Protein AF-A0A7R9MUH5-F1 (afdb_monomer)

InterPro domains:
  IPR005485 Large ribosomal subunit protein uL18, eukaryota/archaea [PR00058] (3-22)
  IPR005485 Large ribosomal subunit protein uL18, eukaryota/archaea [PR00058] (45-65)
  IPR005485 Large ribosomal subunit protein uL18, eukaryota/archaea [PTHR23410] (1-98)

Secondary structure (DSSP, 8-state):
-HHHHTTT------GGGSTTB-TTT--B-HHHHHHHHTTHHHHHHHHHHHHH-HHHHHHHSHHHHHHT--SGGGTS---SS--HHHHHHHHHHHHHH-

Structure (mmCIF, N/CA/C/O backbone):
data_AF-A0A7R9MUH5-F1
#
_entry.id   AF-A0A7R9MUH5-F1
#
loop_
_atom_site.group_PDB
_atom_site.id
_atom_site.type_symbol
_atom_site.label_atom_id
_atom_site.label_alt_id
_atom_site.label_comp_id
_atom_site.label_asym_id
_atom_site.label_entity_id
_atom_site.label_seq_id
_atom_site.pdbx_PDB_ins_code
_atom_site.Cartn_x
_atom_site.Cartn_y
_atom_site.Cartn_z
_atom_site.occupancy
_atom_site.B_iso_or_equiv
_atom_site.auth_seq_id
_atom_site.auth_comp_id
_atom_site.auth_asym_id
_atom_site.auth_atom_id
_atom_site.pdbx_PDB_model_num
ATOM 1 N N . MET A 1 1 ? 0.626 0.735 -12.211 1.00 82.31 1 MET A N 1
ATOM 2 C CA . MET A 1 1 ? 1.896 0.473 -12.930 1.00 82.31 1 MET A CA 1
ATOM 3 C C . MET A 1 1 ? 2.758 -0.561 -12.228 1.00 82.31 1 MET A C 1
ATOM 5 O O . MET A 1 1 ? 2.948 -1.611 -12.817 1.00 82.31 1 MET A O 1
ATOM 9 N N . LYS A 1 2 ? 3.232 -0.323 -10.994 1.00 83.50 2 LYS A N 1
ATOM 10 C CA . LYS A 1 2 ? 4.165 -1.246 -10.322 1.00 83.50 2 LYS A CA 1
ATOM 11 C C . L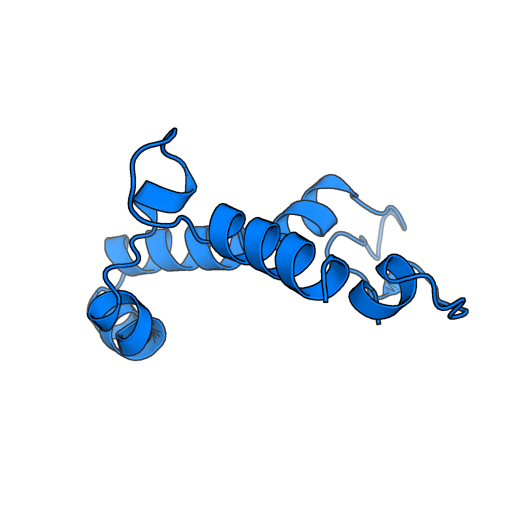YS A 1 2 ? 3.687 -2.707 -10.284 1.00 83.50 2 LYS A C 1
ATOM 13 O O . LYS A 1 2 ? 4.410 -3.573 -10.746 1.00 83.50 2 LYS A O 1
ATOM 18 N N . GLY A 1 3 ? 2.436 -2.953 -9.885 1.00 82.62 3 GLY A N 1
ATOM 19 C CA . GLY A 1 3 ? 1.878 -4.313 -9.851 1.00 82.62 3 GLY A CA 1
ATOM 20 C C . GLY A 1 3 ? 1.804 -5.032 -11.208 1.00 82.62 3 GLY A C 1
ATOM 21 O O . GLY A 1 3 ? 1.892 -6.249 -11.239 1.00 82.62 3 GLY A O 1
ATOM 22 N N . ALA A 1 4 ? 1.693 -4.305 -12.326 1.00 83.38 4 ALA A N 1
ATOM 23 C CA . ALA A 1 4 ? 1.710 -4.905 -13.664 1.00 83.38 4 ALA A CA 1
ATOM 24 C C . ALA A 1 4 ? 3.141 -5.246 -14.114 1.00 83.38 4 ALA A C 1
ATOM 26 O O . ALA A 1 4 ? 3.367 -6.310 -14.683 1.00 83.38 4 ALA A O 1
ATOM 27 N N . ALA A 1 5 ? 4.110 -4.385 -13.780 1.00 83.62 5 ALA A N 1
ATOM 28 C CA . ALA A 1 5 ? 5.528 -4.675 -13.979 1.00 83.62 5 ALA A CA 1
ATOM 29 C C . ALA A 1 5 ? 5.984 -5.883 -13.137 1.00 83.62 5 ALA A C 1
ATOM 31 O O . ALA A 1 5 ? 6.627 -6.791 -13.652 1.00 83.62 5 ALA A O 1
ATOM 32 N N . ASP A 1 6 ? 5.564 -5.957 -11.869 1.00 83.88 6 ASP A N 1
ATOM 33 C CA . ASP A 1 6 ? 5.842 -7.099 -10.979 1.00 83.88 6 ASP A CA 1
ATOM 34 C C . ASP A 1 6 ? 5.053 -8.372 -11.350 1.00 83.88 6 ASP A C 1
ATOM 36 O O . ASP A 1 6 ? 5.316 -9.451 -10.813 1.00 83.88 6 ASP A O 1
ATOM 40 N N . GLY A 1 7 ? 4.076 -8.243 -12.253 1.00 83.50 7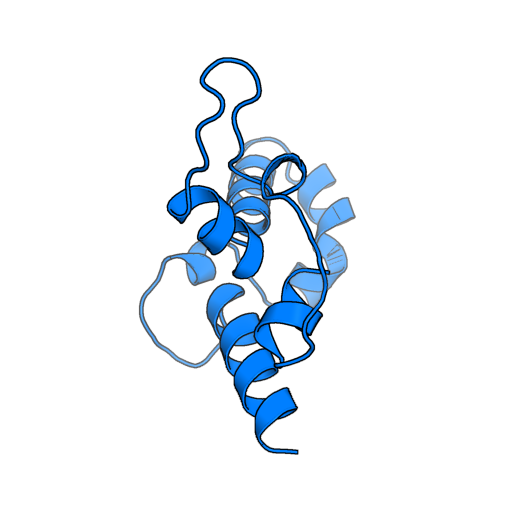 GLY A N 1
ATOM 41 C CA . GLY A 1 7 ? 3.332 -9.338 -12.872 1.00 83.50 7 GLY A CA 1
ATOM 42 C C . GLY A 1 7 ? 3.982 -9.890 -14.145 1.00 83.50 7 GLY A C 1
ATOM 43 O O . GLY A 1 7 ? 3.439 -10.818 -14.732 1.00 83.50 7 GLY A O 1
ATOM 44 N N . GLY A 1 8 ? 5.128 -9.343 -14.573 1.00 84.38 8 GLY A N 1
ATOM 45 C CA . GLY A 1 8 ? 5.893 -9.830 -15.727 1.00 84.38 8 GLY A CA 1
ATOM 46 C C . GLY A 1 8 ? 5.666 -9.070 -17.038 1.00 84.38 8 GLY A C 1
ATOM 47 O O . GLY A 1 8 ? 6.225 -9.461 -18.059 1.00 84.38 8 GLY A O 1
ATOM 48 N N . ILE A 1 9 ? 4.882 -7.985 -17.034 1.00 88.88 9 ILE A N 1
ATOM 49 C CA . ILE A 1 9 ? 4.724 -7.119 -18.211 1.00 88.88 9 ILE A CA 1
ATOM 50 C C . ILE A 1 9 ? 5.868 -6.105 -18.236 1.00 88.88 9 ILE A C 1
ATOM 52 O O . ILE A 1 9 ? 6.019 -5.317 -17.300 1.00 88.88 9 ILE A O 1
ATOM 56 N N . ASP A 1 10 ? 6.643 -6.077 -19.320 1.00 86.62 10 ASP A N 1
ATOM 57 C CA . ASP A 1 10 ? 7.672 -5.054 -19.498 1.00 86.62 10 ASP A CA 1
ATOM 58 C C . ASP A 1 10 ? 7.019 -3.693 -19.781 1.00 86.62 10 ASP A C 1
ATOM 60 O O . ASP A 1 10 ? 6.386 -3.474 -20.814 1.00 86.62 10 ASP A O 1
ATOM 64 N N . ILE A 1 11 ? 7.116 -2.787 -18.808 1.00 83.81 11 ILE A N 1
ATOM 65 C CA . ILE A 1 11 ? 6.573 -1.431 -18.890 1.00 83.81 11 ILE A CA 1
ATOM 66 C C . ILE A 1 11 ? 7.747 -0.470 -18.718 1.00 83.81 11 ILE A C 1
ATOM 68 O O . ILE A 1 11 ? 8.311 -0.421 -17.620 1.00 83.81 11 ILE A O 1
ATOM 72 N N . PRO A 1 12 ? 8.102 0.341 -19.727 1.00 86.06 12 PRO A N 1
ATOM 73 C CA . PRO A 1 12 ? 9.156 1.332 -19.574 1.00 86.06 12 PRO A CA 1
ATOM 74 C C . PRO A 1 12 ? 8.709 2.406 -18.574 1.00 86.06 12 PRO A C 1
ATOM 76 O O . PRO A 1 12 ? 7.757 3.150 -18.815 1.00 86.06 12 PRO A O 1
ATOM 79 N N . HIS A 1 13 ? 9.381 2.483 -17.424 1.00 81.94 13 HIS A N 1
ATOM 80 C CA . HIS A 1 13 ? 9.051 3.429 -16.358 1.00 81.94 13 HIS A CA 1
ATOM 81 C C . HIS A 1 13 ? 10.299 3.940 -15.626 1.00 81.94 13 HIS A C 1
ATOM 83 O O . HIS A 1 13 ? 11.350 3.308 -15.626 1.00 81.94 13 HIS A O 1
ATOM 89 N N . SER A 1 14 ? 10.168 5.100 -14.974 1.00 82.75 14 SER A N 1
ATOM 90 C CA . SER A 1 14 ? 11.182 5.660 -14.070 1.00 82.75 14 SER A C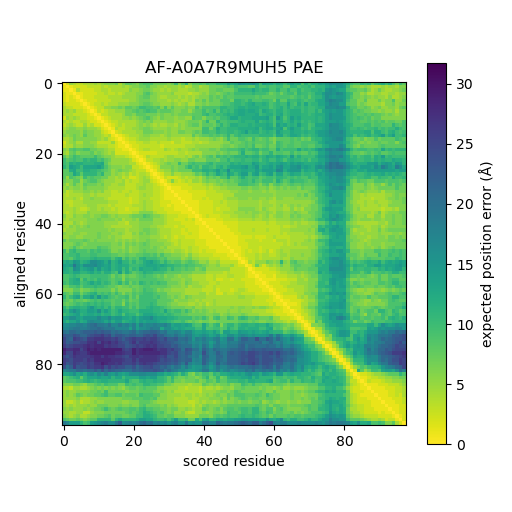A 1
ATOM 91 C C . SER A 1 14 ? 10.730 5.539 -12.613 1.00 82.75 14 SER A C 1
ATOM 93 O O . SER A 1 14 ? 9.541 5.643 -12.311 1.00 82.75 14 SER A O 1
ATOM 95 N N . THR A 1 15 ? 11.685 5.390 -11.694 1.00 77.88 15 THR A N 1
ATOM 96 C CA . THR A 1 15 ? 11.453 5.319 -10.241 1.00 77.88 15 THR A CA 1
ATOM 97 C C . THR A 1 15 ? 10.987 6.636 -9.614 1.00 77.88 15 THR A C 1
ATOM 99 O O . THR A 1 15 ? 10.507 6.630 -8.486 1.00 77.88 15 THR A O 1
ATOM 102 N N . LYS A 1 16 ? 11.024 7.752 -10.357 1.00 83.69 16 LYS A N 1
ATOM 103 C CA . LYS A 1 16 ? 10.672 9.104 -9.873 1.00 83.69 16 LYS A CA 1
ATOM 104 C C . LYS A 1 16 ? 9.242 9.262 -9.355 1.00 83.69 16 LYS A C 1
ATOM 106 O O . LYS A 1 16 ? 8.934 10.230 -8.671 1.00 83.69 16 LYS A O 1
ATOM 111 N N . ARG A 1 17 ? 8.333 8.377 -9.766 1.00 81.75 17 ARG A N 1
ATOM 112 C CA . ARG A 1 17 ? 6.903 8.428 -9.413 1.00 81.75 17 ARG A CA 1
ATOM 113 C C . ARG A 1 17 ? 6.515 7.366 -8.391 1.00 81.75 17 ARG A C 1
ATOM 115 O O . ARG A 1 17 ? 5.328 7.220 -8.106 1.00 81.75 17 ARG A O 1
ATOM 122 N N . PHE A 1 18 ? 7.481 6.608 -7.874 1.00 83.19 18 PHE A N 1
ATOM 123 C CA . PHE A 1 18 ? 7.216 5.626 -6.838 1.00 83.19 18 PHE A CA 1
ATOM 124 C C . PHE A 1 18 ? 7.277 6.250 -5.444 1.00 83.19 18 PHE A C 1
ATOM 126 O O . PHE A 1 18 ? 8.111 7.121 -5.197 1.00 83.19 18 PHE A O 1
ATOM 133 N N . PRO A 1 19 ? 6.415 5.790 -4.519 1.00 82.38 19 PRO A N 1
ATOM 134 C CA . PRO A 1 19 ? 6.526 6.177 -3.121 1.00 82.38 19 PRO A CA 1
ATOM 135 C C . PRO A 1 19 ? 7.886 5.730 -2.577 1.00 82.38 19 PRO A C 1
ATOM 137 O O . PRO A 1 19 ? 8.308 4.601 -2.841 1.00 82.38 19 PRO A O 1
ATOM 140 N N . GLY A 1 20 ? 8.563 6.630 -1.861 1.00 80.31 20 GLY A N 1
ATOM 141 C CA . GLY A 1 20 ? 9.945 6.459 -1.407 1.00 80.31 20 GLY A CA 1
ATOM 142 C C . GLY A 1 20 ? 11.007 7.100 -2.307 1.00 80.31 20 GLY A C 1
ATOM 143 O O . GLY A 1 20 ? 12.185 6.988 -1.987 1.00 80.31 20 GLY A O 1
ATOM 144 N N . TYR A 1 21 ? 10.629 7.747 -3.416 1.00 86.00 21 TYR A N 1
ATOM 145 C CA . TYR A 1 21 ? 11.553 8.5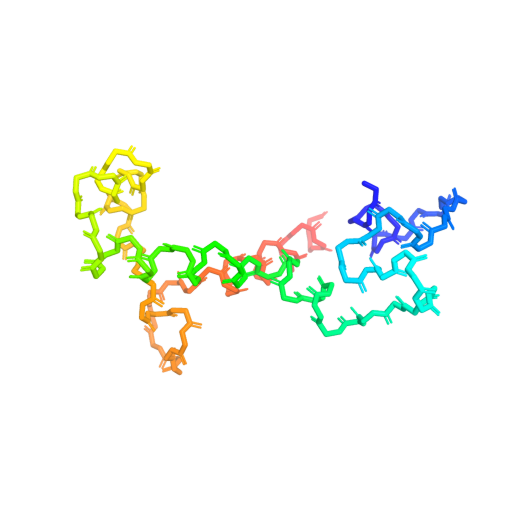63 -4.208 1.00 86.00 21 TYR A CA 1
ATOM 146 C C . TYR A 1 21 ? 11.681 9.969 -3.620 1.00 86.00 21 TYR A C 1
ATOM 148 O O . TYR A 1 21 ? 10.682 10.680 -3.499 1.00 86.00 21 TYR A O 1
ATOM 156 N N . ASP A 1 22 ? 12.908 10.370 -3.314 1.00 83.75 22 ASP A N 1
ATOM 157 C CA . ASP A 1 22 ? 13.233 11.712 -2.857 1.00 83.75 22 ASP A CA 1
ATOM 158 C C . ASP A 1 22 ? 13.639 12.594 -4.048 1.00 83.75 22 ASP A C 1
ATOM 160 O O . ASP A 1 22 ? 14.521 12.251 -4.842 1.00 83.75 22 ASP A O 1
ATOM 164 N N . SER A 1 23 ? 12.959 13.728 -4.231 1.00 79.38 23 SER A N 1
ATOM 165 C CA . SER A 1 23 ? 13.224 14.623 -5.364 1.00 79.38 23 SER A CA 1
ATOM 166 C C . SER A 1 23 ? 14.509 15.434 -5.220 1.00 79.38 23 SER A C 1
ATOM 168 O O . SER A 1 23 ? 15.040 15.882 -6.241 1.00 79.38 23 SER A O 1
ATOM 170 N N . GLU A 1 24 ? 14.993 15.620 -3.993 1.00 81.31 24 GLU A N 1
ATOM 171 C CA . GLU A 1 24 ? 16.159 16.438 -3.671 1.00 81.31 24 GLU A CA 1
ATOM 172 C C . GLU A 1 24 ? 17.445 15.611 -3.760 1.00 81.31 24 GLU A C 1
ATOM 174 O O . GLU A 1 24 ? 18.356 15.975 -4.505 1.00 81.31 24 GLU A O 1
ATOM 179 N N . SER A 1 25 ? 17.494 14.450 -3.103 1.00 81.12 25 SER A N 1
ATOM 180 C CA . SER A 1 25 ? 18.624 13.518 -3.172 1.00 81.12 25 SER A CA 1
ATOM 181 C C . SER A 1 25 ? 18.609 12.646 -4.429 1.00 81.12 25 SER A C 1
ATOM 183 O O . SER A 1 25 ? 19.630 12.063 -4.792 1.00 81.12 25 SER A O 1
ATOM 185 N N . ARG A 1 26 ? 17.474 12.589 -5.147 1.00 80.56 26 ARG A N 1
ATOM 186 C CA . ARG A 1 26 ? 17.242 11.698 -6.304 1.00 80.56 26 ARG A CA 1
ATOM 187 C C . ARG A 1 26 ? 17.413 10.217 -5.960 1.00 80.56 26 ARG A C 1
ATOM 189 O O . ARG A 1 26 ? 17.618 9.395 -6.857 1.00 80.56 26 ARG A O 1
ATOM 196 N N . GLU A 1 27 ? 17.316 9.877 -4.681 1.00 82.44 27 GLU A N 1
ATOM 197 C CA . GLU A 1 27 ? 17.428 8.511 -4.198 1.00 82.44 27 GLU A CA 1
ATOM 198 C C . GLU A 1 27 ? 16.054 7.868 -4.055 1.00 82.44 27 GLU A C 1
ATOM 200 O O . GLU A 1 27 ? 15.035 8.516 -3.821 1.00 82.44 27 GLU A O 1
ATOM 205 N N . PHE A 1 28 ? 16.031 6.551 -4.215 1.00 81.31 28 PHE A N 1
ATOM 206 C CA . PHE A 1 28 ? 14.825 5.755 -4.082 1.00 81.31 28 PHE A CA 1
ATOM 207 C C . PHE A 1 28 ? 14.970 4.784 -2.916 1.00 81.31 28 PHE A C 1
ATOM 209 O O . PHE A 1 28 ? 15.799 3.873 -2.946 1.00 81.31 28 PHE A O 1
ATOM 216 N N . SER A 1 29 ? 14.117 4.943 -1.909 1.00 86.69 29 SER A N 1
ATOM 217 C CA . SER A 1 29 ? 14.028 4.030 -0.778 1.00 86.69 29 SER A CA 1
ATOM 218 C C . SER A 1 29 ? 13.109 2.853 -1.099 1.00 86.69 29 SER A C 1
ATOM 220 O O . SER A 1 29 ? 11.878 2.947 -1.057 1.00 86.69 29 SER A O 1
ATOM 222 N N . ALA A 1 30 ? 13.720 1.697 -1.366 1.00 84.88 30 ALA A N 1
ATOM 223 C CA . ALA A 1 30 ? 12.997 0.443 -1.575 1.00 84.88 30 ALA A CA 1
ATOM 224 C C . ALA A 1 30 ? 12.199 0.004 -0.333 1.00 84.88 30 ALA A C 1
ATOM 226 O O . ALA A 1 30 ? 11.172 -0.662 -0.468 1.00 84.88 30 ALA A O 1
ATOM 227 N N . ALA A 1 31 ? 12.645 0.393 0.867 1.00 81.94 31 ALA A N 1
ATOM 228 C CA . ALA A 1 31 ? 11.947 0.096 2.112 1.00 81.94 31 ALA A CA 1
ATOM 229 C C . ALA A 1 31 ? 10.577 0.785 2.143 1.00 81.94 31 ALA A C 1
ATOM 231 O O . ALA A 1 31 ? 9.563 0.099 2.227 1.00 81.94 31 ALA A O 1
ATOM 232 N N . VAL A 1 32 ? 10.535 2.108 1.959 1.00 82.75 32 VAL A N 1
ATOM 233 C CA . VAL A 1 32 ? 9.281 2.885 1.923 1.00 82.75 32 VAL A CA 1
ATOM 234 C C . VAL A 1 32 ? 8.367 2.387 0.806 1.00 82.75 32 VAL A C 1
ATOM 236 O O . VAL A 1 32 ? 7.163 2.211 0.997 1.00 82.75 32 VAL A O 1
ATOM 239 N N . HIS A 1 33 ? 8.942 2.062 -0.352 1.00 83.25 33 HIS A N 1
ATOM 240 C CA . HIS A 1 33 ? 8.175 1.496 -1.451 1.00 83.25 33 HIS A CA 1
ATOM 241 C C . HIS A 1 33 ? 7.488 0.177 -1.073 1.00 83.25 33 HIS A C 1
ATOM 243 O O . HIS A 1 33 ? 6.293 0.005 -1.316 1.00 83.25 33 HIS A O 1
ATOM 249 N N . ARG A 1 34 ? 8.220 -0.738 -0.424 1.00 83.25 34 ARG A N 1
ATOM 250 C CA . ARG A 1 34 ? 7.688 -2.013 0.072 1.00 83.25 34 ARG A CA 1
ATOM 251 C C . ARG A 1 34 ? 6.587 -1.801 1.113 1.00 83.25 34 ARG A C 1
ATOM 253 O O . ARG A 1 34 ? 5.555 -2.462 1.043 1.00 83.25 34 ARG A O 1
ATOM 260 N N . GLN A 1 35 ? 6.773 -0.865 2.038 1.00 84.94 35 GLN A N 1
ATOM 261 C CA . GLN A 1 35 ? 5.777 -0.528 3.062 1.00 84.94 35 GLN A CA 1
ATOM 262 C C . GLN A 1 35 ? 4.462 -0.037 2.445 1.00 84.94 35 GLN A C 1
ATOM 264 O O . GLN A 1 35 ? 3.377 -0.390 2.911 1.00 84.94 35 GLN A O 1
ATOM 269 N N . HIS A 1 36 ? 4.539 0.731 1.357 1.00 83.50 36 HIS A N 1
ATOM 270 C CA . HIS A 1 36 ? 3.354 1.149 0.615 1.00 83.50 36 HIS A CA 1
ATOM 271 C C . HIS A 1 36 ? 2.652 -0.007 -0.101 1.00 83.50 36 HIS A C 1
ATOM 273 O O . HIS A 1 36 ? 1.423 -0.024 -0.118 1.00 83.50 36 HIS A O 1
ATOM 279 N N . ILE A 1 37 ? 3.395 -0.983 -0.639 1.00 84.12 37 ILE A N 1
ATOM 280 C CA . ILE A 1 37 ? 2.815 -2.181 -1.275 1.00 84.12 37 ILE A CA 1
ATOM 281 C C . ILE A 1 37 ? 1.996 -2.990 -0.263 1.00 84.12 37 ILE A C 1
ATOM 283 O O . ILE A 1 37 ? 0.888 -3.417 -0.571 1.00 84.12 37 ILE A O 1
ATOM 287 N N . PHE A 1 38 ? 2.513 -3.153 0.954 1.00 79.50 38 PHE A N 1
ATOM 288 C CA . PHE A 1 38 ? 1.843 -3.916 2.011 1.00 79.50 38 PHE A CA 1
ATOM 289 C C . PHE A 1 38 ? 0.861 -3.097 2.858 1.00 79.50 38 PHE A C 1
ATOM 291 O O . PHE A 1 38 ? 0.309 -3.606 3.831 1.00 79.50 38 PHE A O 1
ATOM 298 N N . GLY A 1 39 ? 0.617 -1.835 2.494 1.00 79.31 39 GLY A N 1
ATOM 299 C CA . GLY A 1 39 ? -0.364 -0.994 3.175 1.00 79.31 39 GLY A CA 1
ATOM 300 C C . GLY A 1 39 ? 0.030 -0.575 4.595 1.00 79.31 39 GLY A C 1
ATOM 301 O O . GLY A 1 39 ? -0.841 -0.160 5.353 1.00 79.31 39 GLY A O 1
ATOM 302 N N . GLN A 1 40 ? 1.316 -0.624 4.968 1.00 81.00 40 GLN A N 1
ATOM 303 C CA . GLN A 1 40 ? 1.758 -0.234 6.317 1.00 81.00 40 GLN A CA 1
ATOM 304 C C . GLN A 1 40 ? 1.416 1.226 6.647 1.00 81.00 40 GLN A C 1
ATOM 306 O O . GLN A 1 40 ? 0.975 1.507 7.751 1.00 81.00 40 GLN A O 1
ATOM 311 N N . HIS A 1 41 ? 1.500 2.136 5.673 1.00 82.19 41 HIS A N 1
ATOM 312 C CA . HIS A 1 41 ? 1.054 3.528 5.830 1.00 82.19 41 HIS A CA 1
ATOM 313 C C . HIS A 1 41 ? -0.431 3.661 6.219 1.00 82.19 41 HIS A C 1
ATOM 315 O O . HIS A 1 41 ? -0.795 4.570 6.958 1.00 82.19 41 HIS A O 1
ATOM 321 N N . VAL A 1 42 ? -1.294 2.752 5.746 1.00 82.50 42 VAL A N 1
ATOM 322 C CA . VAL A 1 42 ? -2.718 2.732 6.116 1.00 82.50 42 VAL A CA 1
ATOM 323 C C . VAL A 1 42 ? -2.869 2.287 7.563 1.00 82.50 42 VAL A C 1
ATOM 325 O O . VAL A 1 42 ? -3.647 2.874 8.303 1.00 82.50 42 VAL A O 1
ATOM 328 N N . ALA A 1 43 ? -2.100 1.283 7.978 1.00 79.00 43 ALA A N 1
ATOM 329 C CA . ALA A 1 43 ? -2.110 0.804 9.351 1.00 79.00 43 ALA A CA 1
ATOM 330 C C . ALA A 1 43 ? -1.594 1.850 10.342 1.00 79.00 43 ALA A C 1
ATOM 332 O O . ALA A 1 43 ? -2.192 2.033 11.396 1.00 79.00 43 ALA A O 1
ATOM 333 N N . ASP A 1 44 ? -0.526 2.559 9.984 1.00 82.38 44 ASP A N 1
ATOM 334 C CA . ASP A 1 44 ? 0.024 3.647 10.790 1.00 82.38 44 ASP A CA 1
ATOM 335 C C . ASP A 1 44 ? -0.997 4.784 10.936 1.00 82.38 44 ASP A C 1
ATOM 337 O O . ASP A 1 44 ? -1.283 5.252 12.035 1.00 82.38 44 ASP A O 1
ATOM 341 N N . TYR A 1 45 ? -1.664 5.152 9.838 1.00 83.88 45 TYR A N 1
ATOM 342 C CA . TYR A 1 45 ? -2.728 6.153 9.867 1.00 83.88 45 TYR A CA 1
ATOM 343 C C . TYR A 1 45 ? -3.947 5.707 10.692 1.00 83.88 45 TYR A C 1
ATOM 345 O O . TYR A 1 45 ? -4.529 6.510 11.417 1.00 83.88 45 TYR A O 1
ATOM 353 N N . MET A 1 46 ? -4.303 4.420 10.644 1.00 79.56 46 MET A N 1
ATOM 354 C CA . MET A 1 46 ? -5.341 3.844 11.503 1.00 79.56 46 MET A CA 1
ATOM 355 C C . MET A 1 46 ? -4.974 3.926 12.989 1.00 79.56 46 MET A C 1
ATOM 357 O O . MET A 1 46 ? -5.857 4.231 13.785 1.00 79.56 46 MET A O 1
ATOM 361 N N . LYS A 1 47 ? -3.708 3.681 13.366 1.00 81.25 47 LYS A N 1
ATOM 362 C CA . LYS A 1 47 ? -3.241 3.825 14.759 1.00 81.25 47 LYS A CA 1
ATOM 363 C C . LYS A 1 47 ? -3.350 5.267 15.232 1.00 81.25 47 LYS A C 1
ATOM 365 O O . LYS A 1 47 ? -4.021 5.515 16.226 1.00 81.25 47 LYS A O 1
ATOM 370 N N . ASN A 1 48 ? -2.788 6.198 14.459 1.00 85.00 48 ASN A N 1
ATOM 371 C CA . ASN A 1 48 ? -2.827 7.622 14.791 1.00 85.00 48 ASN A CA 1
ATOM 372 C C . ASN A 1 48 ? -4.273 8.113 14.972 1.00 85.00 48 ASN A C 1
ATOM 374 O O . ASN A 1 48 ? -4.594 8.733 15.976 1.00 85.00 48 ASN A O 1
ATOM 378 N N . LEU A 1 49 ? -5.189 7.751 14.067 1.00 84.44 49 LEU A N 1
ATOM 379 C CA . LEU A 1 49 ? -6.599 8.130 14.197 1.00 84.44 49 LEU A CA 1
ATOM 380 C C . LEU A 1 49 ? -7.315 7.463 15.376 1.00 84.44 49 LEU A C 1
ATOM 382 O O . LEU A 1 49 ? -8.212 8.069 15.945 1.00 84.44 49 LEU A O 1
ATOM 386 N N . MET A 1 50 ? -6.959 6.233 15.752 1.00 78.50 50 MET A N 1
ATOM 387 C CA . MET A 1 50 ? -7.537 5.609 16.948 1.00 78.50 50 MET A CA 1
ATOM 388 C C . MET A 1 50 ? -7.122 6.323 18.239 1.00 78.50 50 MET A C 1
ATOM 390 O O . MET A 1 50 ? -7.906 6.335 19.185 1.00 78.50 50 MET A O 1
ATOM 394 N N . GLU A 1 51 ? -5.917 6.895 18.281 1.00 81.88 51 GLU A N 1
ATOM 395 C CA . GLU A 1 51 ? -5.401 7.627 19.442 1.00 81.88 51 GLU A CA 1
ATOM 396 C C . GLU A 1 51 ? -5.847 9.096 19.461 1.00 81.88 51 GLU A C 1
ATOM 398 O O . GLU A 1 51 ? -6.179 9.618 20.524 1.00 81.88 51 GLU A O 1
ATOM 403 N N . GLU A 1 52 ? -5.882 9.760 18.302 1.00 86.75 52 GLU A N 1
ATOM 404 C CA . GLU A 1 52 ? -6.173 11.194 18.202 1.00 86.75 52 GLU A CA 1
ATOM 405 C C . GLU A 1 52 ? -7.661 11.510 17.985 1.00 86.75 52 GLU A C 1
ATOM 407 O O . GLU A 1 52 ? -8.176 12.446 18.595 1.00 86.75 52 GLU A O 1
ATOM 412 N N . ASP A 1 53 ? -8.363 10.766 17.119 1.00 84.38 53 ASP A N 1
ATOM 413 C CA . ASP A 1 53 ? -9.727 11.108 16.694 1.00 84.38 53 ASP A CA 1
ATOM 414 C C . ASP A 1 53 ? -10.555 9.868 16.294 1.00 84.38 53 ASP A C 1
ATOM 416 O O . ASP A 1 53 ? -10.640 9.443 15.132 1.00 84.38 53 ASP A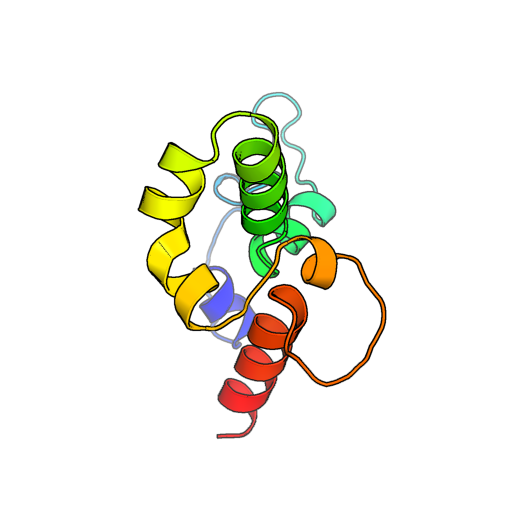 O 1
ATOM 420 N N . GLU A 1 54 ? -11.214 9.276 17.294 1.00 78.94 54 GLU A N 1
ATOM 421 C CA . GLU A 1 54 ? -12.001 8.052 17.125 1.00 78.94 54 GLU A CA 1
ATOM 422 C C . GLU A 1 54 ? -13.222 8.247 16.195 1.00 78.94 54 GLU A C 1
ATOM 424 O O . GLU A 1 54 ? -13.696 7.295 15.562 1.00 78.94 54 GLU A O 1
ATOM 429 N N . GLU A 1 55 ? -13.743 9.472 16.069 1.00 84.50 55 GLU A N 1
ATOM 430 C CA . GLU A 1 55 ? -14.855 9.786 15.163 1.00 84.50 55 GLU A CA 1
ATOM 431 C C . GLU A 1 55 ? -14.410 9.743 13.697 1.00 84.50 55 GLU A C 1
ATOM 433 O O . GLU A 1 55 ? -15.075 9.123 12.854 1.00 84.50 55 GLU A O 1
ATOM 438 N N . ALA A 1 56 ? -13.257 10.336 13.387 1.00 83.94 56 ALA A N 1
ATOM 439 C CA . ALA A 1 56 ? -12.631 10.239 12.079 1.00 83.94 56 ALA A CA 1
ATOM 440 C C . ALA A 1 56 ? -12.247 8.789 11.756 1.00 83.94 56 ALA A C 1
ATOM 442 O O . ALA A 1 56 ? -12.504 8.338 10.633 1.00 83.94 56 ALA A O 1
ATOM 443 N N . TYR A 1 57 ? -11.747 8.023 12.735 1.00 81.62 57 TYR A N 1
ATOM 444 C CA . TYR A 1 57 ? -11.504 6.588 12.573 1.00 81.62 57 TYR A CA 1
ATOM 445 C C . TYR A 1 57 ? -12.786 5.836 12.192 1.00 81.62 57 TYR A C 1
ATOM 447 O O . TYR A 1 57 ? -12.828 5.147 11.169 1.00 81.62 57 TYR A O 1
ATOM 455 N N . LYS A 1 58 ? -13.879 6.015 12.945 1.00 81.44 58 LYS A N 1
ATOM 456 C CA . LYS A 1 58 ? -15.174 5.375 12.649 1.00 81.44 58 LYS A CA 1
ATOM 457 C C . LYS A 1 58 ? -15.715 5.779 11.282 1.00 81.44 58 LYS A C 1
ATOM 459 O O . LYS A 1 58 ? -16.272 4.935 10.581 1.00 81.44 58 LYS A O 1
ATOM 464 N N . ARG A 1 59 ? -15.534 7.033 10.861 1.00 87.06 59 ARG A N 1
ATOM 465 C CA . ARG A 1 59 ? -15.985 7.519 9.549 1.00 87.06 59 ARG A CA 1
ATOM 466 C C . ARG A 1 59 ? -15.181 6.912 8.399 1.00 87.06 59 ARG A C 1
ATOM 468 O O . ARG A 1 59 ? -15.774 6.388 7.455 1.00 87.06 59 ARG A O 1
ATOM 475 N N . GLN A 1 60 ? -13.854 6.978 8.472 1.00 82.94 60 GLN A N 1
ATOM 476 C CA . GLN A 1 60 ? -12.958 6.560 7.390 1.00 82.94 60 GLN A CA 1
ATOM 477 C C . GLN A 1 60 ? -12.784 5.034 7.331 1.00 82.94 60 GLN A C 1
ATOM 479 O O . GLN A 1 60 ? -12.788 4.448 6.249 1.00 82.94 60 GLN A O 1
ATOM 484 N N . PHE A 1 61 ? -12.735 4.371 8.489 1.00 80.50 61 PHE A N 1
ATOM 485 C CA . PHE A 1 61 ? -12.468 2.937 8.640 1.00 80.50 61 PHE A CA 1
ATOM 486 C C . PHE A 1 61 ? -13.698 2.125 9.076 1.00 80.50 61 PHE A C 1
ATOM 488 O O . PHE A 1 61 ? -13.575 0.984 9.522 1.00 80.50 61 PHE A O 1
ATOM 495 N N . SER A 1 62 ? -14.912 2.648 8.868 1.00 79.69 62 SER A N 1
ATOM 496 C CA . SER A 1 62 ? -16.179 1.950 9.169 1.00 79.69 62 SER A CA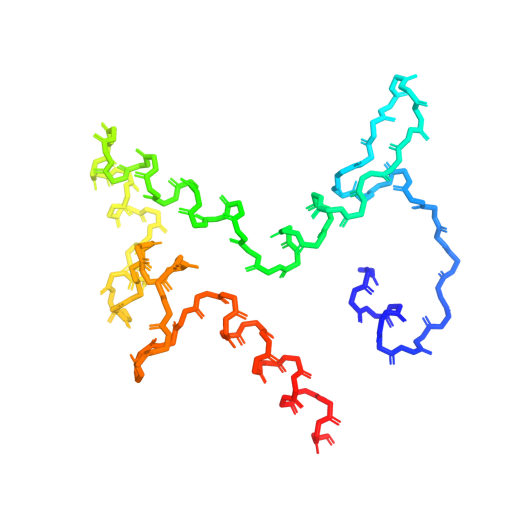 1
ATOM 497 C C . SER A 1 62 ? -16.251 0.523 8.607 1.00 79.69 62 SER A C 1
ATOM 499 O O . SER A 1 62 ? -16.768 -0.384 9.259 1.00 79.69 62 SER A O 1
ATOM 501 N N . ARG A 1 63 ? -15.727 0.297 7.394 1.00 77.62 63 ARG A N 1
ATOM 502 C CA . ARG A 1 63 ? -15.666 -1.036 6.769 1.00 77.62 63 ARG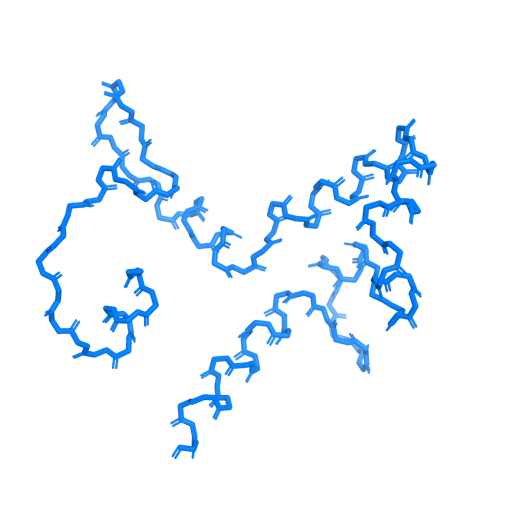 A CA 1
ATOM 503 C C . ARG A 1 63 ? -14.675 -1.967 7.464 1.00 77.62 63 ARG A C 1
ATOM 505 O O . ARG A 1 63 ? -14.984 -3.142 7.613 1.00 77.62 63 ARG A O 1
ATOM 512 N N . PHE A 1 64 ? -13.537 -1.445 7.914 1.00 72.94 64 PHE A N 1
ATOM 513 C CA . PHE A 1 64 ? -12.542 -2.216 8.660 1.00 72.94 64 PHE A CA 1
ATOM 514 C C . PHE A 1 64 ? -13.089 -2.639 10.024 1.00 72.94 64 PHE A C 1
ATOM 516 O O . PHE A 1 64 ? -13.001 -3.814 10.360 1.00 72.94 64 PHE A O 1
ATOM 523 N N . SER A 1 65 ? -13.789 -1.741 10.730 1.00 70.44 65 SER A N 1
ATOM 524 C CA . SER A 1 65 ? -14.519 -2.092 11.960 1.00 70.44 65 SER A CA 1
ATOM 525 C C . SER A 1 65 ? -15.570 -3.185 11.733 1.00 70.44 65 SER A C 1
ATOM 527 O O . SER A 1 65 ? -15.671 -4.111 12.529 1.00 70.44 65 SER A O 1
ATOM 529 N N . LYS A 1 66 ? -16.329 -3.130 10.629 1.00 75.06 66 LYS A N 1
ATOM 530 C CA . LYS A 1 66 ? -17.326 -4.169 10.294 1.00 75.06 66 LYS A CA 1
ATOM 531 C C . LYS A 1 66 ? -16.709 -5.527 9.963 1.00 75.06 66 LYS A C 1
ATOM 533 O O . LYS A 1 66 ? -17.357 -6.547 10.162 1.00 75.06 66 LYS A O 1
ATOM 538 N N . LEU A 1 67 ? -15.493 -5.530 9.426 1.00 71.56 67 LEU A N 1
ATOM 539 C CA . LEU A 1 67 ? -14.748 -6.736 9.064 1.00 71.56 67 LEU A CA 1
ATOM 540 C C . LEU A 1 67 ? -13.834 -7.229 10.200 1.00 71.56 67 LEU A C 1
ATOM 542 O O . LEU A 1 67 ? -13.186 -8.257 10.036 1.00 71.56 67 LEU A O 1
ATOM 546 N N . GLY A 1 68 ? -13.784 -6.518 11.333 1.00 66.75 68 GLY A N 1
ATOM 547 C CA . GLY A 1 68 ? -12.940 -6.862 12.480 1.00 66.75 68 GLY A CA 1
ATOM 548 C C . GLY A 1 68 ? -11.441 -6.663 12.244 1.00 66.75 68 GLY A C 1
ATOM 549 O O . GLY A 1 68 ? -10.641 -7.288 12.924 1.00 66.75 68 GLY A O 1
ATOM 550 N N . ILE A 1 69 ? -11.046 -5.823 11.284 1.00 65.69 69 ILE A N 1
ATOM 551 C CA . ILE A 1 69 ? -9.635 -5.598 10.945 1.00 65.69 69 ILE A CA 1
ATOM 552 C C . ILE A 1 69 ? -9.101 -4.457 11.817 1.00 65.69 69 ILE A C 1
ATOM 554 O O . ILE A 1 69 ? -9.532 -3.310 11.665 1.00 65.69 69 ILE A O 1
ATOM 558 N N . THR A 1 70 ? -8.169 -4.765 12.720 1.00 61.38 70 THR A N 1
ATOM 559 C CA . THR A 1 70 ? -7.566 -3.792 13.648 1.00 61.38 70 THR A CA 1
ATOM 560 C C . THR A 1 70 ? -6.128 -3.428 13.254 1.00 61.38 70 THR A C 1
ATOM 562 O O . THR A 1 70 ? -5.444 -4.218 12.599 1.00 61.38 70 THR A O 1
ATOM 565 N N . PRO A 1 71 ? -5.637 -2.233 13.631 1.00 56.66 71 PRO A N 1
ATOM 566 C CA . PRO A 1 71 ? -4.278 -1.814 13.297 1.00 56.66 71 PRO A CA 1
ATOM 567 C C . PRO A 1 71 ? -3.182 -2.480 14.146 1.00 56.66 71 PRO A C 1
ATOM 569 O O . PRO A 1 71 ? -2.038 -2.565 13.701 1.00 56.66 71 PRO A O 1
ATOM 572 N N . ASP A 1 72 ? -3.498 -2.974 15.345 1.00 49.66 72 ASP A N 1
ATOM 573 C CA . ASP A 1 72 ? -2.539 -3.701 16.194 1.00 49.66 72 ASP A CA 1
ATOM 574 C C . ASP A 1 72 ? -2.218 -5.099 15.630 1.00 49.66 72 ASP A C 1
ATOM 576 O O . ASP A 1 72 ? -1.065 -5.538 15.612 1.00 49.66 72 ASP A O 1
ATOM 580 N N . GLU A 1 73 ? -3.200 -5.724 14.973 1.00 50.09 73 GLU A N 1
ATOM 581 C CA . GLU A 1 73 ? -2.997 -6.926 14.160 1.00 50.09 73 GLU A CA 1
ATOM 582 C C . GLU A 1 73 ? -2.124 -6.692 12.917 1.00 50.09 73 GLU A C 1
ATOM 584 O O . GLU A 1 73 ? -1.727 -7.649 12.263 1.00 50.09 73 GLU A O 1
ATOM 589 N N . VAL A 1 74 ? -1.748 -5.455 12.580 1.00 44.88 74 VAL A N 1
ATOM 590 C CA . VAL A 1 74 ? -0.777 -5.200 11.501 1.00 44.88 74 VAL A CA 1
ATOM 591 C C . VAL A 1 74 ? 0.670 -5.434 11.957 1.00 44.88 74 VAL A C 1
ATOM 593 O O . VAL A 1 74 ? 1.531 -5.698 11.121 1.00 44.88 74 VAL A O 1
ATOM 596 N N . SER A 1 75 ? 0.945 -5.418 13.267 1.00 39.38 75 SER A N 1
ATOM 597 C CA . SER A 1 75 ? 2.293 -5.630 13.823 1.00 39.38 75 SER A CA 1
ATOM 598 C C . SER A 1 75 ? 2.459 -6.957 14.577 1.00 39.38 75 SER A C 1
ATOM 600 O O . SER A 1 75 ? 3.596 -7.368 14.825 1.00 39.38 75 SER A O 1
ATOM 602 N N . ALA A 1 76 ? 1.369 -7.625 14.969 1.00 37.69 76 ALA A N 1
ATOM 603 C CA . ALA A 1 76 ? 1.423 -8.801 15.831 1.00 37.69 76 ALA A CA 1
ATOM 604 C C . ALA A 1 76 ? 1.475 -10.129 15.051 1.00 37.69 76 ALA A C 1
ATOM 606 O O . ALA A 1 76 ? 0.734 -10.410 14.112 1.00 37.69 76 ALA A O 1
ATOM 607 N N . ARG A 1 77 ? 2.411 -10.969 15.483 1.00 37.41 77 ARG A N 1
ATOM 608 C CA . ARG A 1 77 ? 2.751 -12.297 14.975 1.00 37.41 77 ARG A CA 1
ATOM 609 C C . ARG A 1 77 ? 1.554 -13.264 15.045 1.00 37.41 77 ARG A C 1
ATOM 611 O O . ARG A 1 77 ? 1.089 -13.567 16.131 1.00 37.41 77 ARG A O 1
ATOM 618 N N . ILE A 1 78 ? 1.156 -13.795 13.881 1.00 42.34 78 ILE A N 1
ATOM 619 C CA . ILE A 1 78 ? 0.494 -15.096 13.625 1.00 42.34 78 ILE A CA 1
ATOM 620 C C . ILE A 1 78 ? -0.520 -15.531 14.701 1.00 42.34 78 ILE A C 1
ATOM 622 O O . ILE A 1 78 ? -0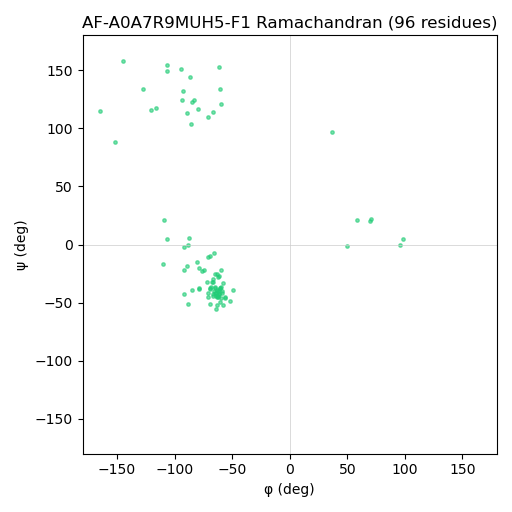.102 -16.204 15.633 1.00 42.34 78 ILE A O 1
ATOM 626 N N . THR A 1 79 ? -1.829 -15.285 14.523 1.00 35.84 79 THR A N 1
ATOM 627 C CA . THR A 1 79 ? -2.917 -16.269 14.776 1.00 35.84 79 THR A CA 1
ATOM 628 C C . THR A 1 79 ? -4.249 -15.806 14.133 1.00 35.84 79 THR A C 1
ATOM 630 O O . THR A 1 79 ? -4.825 -14.805 14.520 1.00 35.84 79 THR A O 1
ATOM 633 N N . LEU A 1 80 ? -4.727 -16.563 13.137 1.00 39.00 80 LEU A N 1
ATOM 634 C CA . LEU A 1 80 ? -6.112 -16.745 12.636 1.00 39.00 80 LEU A CA 1
ATOM 635 C C . LEU A 1 80 ? -7.101 -15.600 12.289 1.00 39.00 80 LEU A C 1
ATOM 637 O O . LEU A 1 80 ? -8.135 -15.939 11.715 1.00 39.00 80 LEU A O 1
ATOM 641 N N . MET A 1 81 ? -6.815 -14.307 12.433 1.00 38.62 81 MET A N 1
ATOM 642 C CA . MET A 1 81 ? -7.578 -13.253 11.725 1.00 38.62 81 MET A CA 1
ATOM 643 C C . MET A 1 81 ? -6.619 -12.325 10.962 1.00 38.62 81 MET A C 1
ATOM 645 O O . MET A 1 81 ? -5.490 -12.075 11.366 1.00 38.62 81 MET A O 1
ATOM 649 N N . GLY A 1 82 ? -6.960 -12.035 9.704 1.00 47.66 82 GLY A N 1
ATOM 650 C CA . GLY A 1 82 ? -5.992 -11.665 8.667 1.00 47.66 82 GLY A CA 1
ATOM 651 C C . GLY A 1 82 ? -5.529 -10.213 8.738 1.00 47.66 82 GLY A C 1
ATOM 652 O O . GLY A 1 82 ? -6.308 -9.302 8.485 1.00 47.66 82 GLY A O 1
ATOM 653 N N . THR A 1 83 ? -4.232 -10.032 8.981 1.00 61.19 83 THR A N 1
ATOM 654 C CA . THR A 1 83 ? -3.520 -8.746 8.974 1.00 61.19 83 THR A CA 1
ATOM 655 C C . THR A 1 83 ? -3.574 -8.063 7.600 1.00 61.19 83 THR A C 1
ATOM 657 O O . THR A 1 83 ? -3.645 -8.745 6.575 1.00 61.19 83 THR A O 1
ATOM 660 N N . LEU A 1 84 ? -3.484 -6.728 7.536 1.00 60.47 84 LEU A N 1
ATOM 661 C CA . LEU A 1 84 ? -3.506 -5.984 6.263 1.00 60.47 84 LEU A CA 1
ATOM 662 C C . LEU A 1 84 ? -2.394 -6.456 5.297 1.00 60.47 84 LEU A C 1
ATOM 664 O O . LEU A 1 84 ? -2.656 -6.755 4.133 1.00 60.47 84 LEU A O 1
ATOM 668 N N . GLU A 1 85 ? -1.171 -6.631 5.809 1.00 63.94 85 GLU A N 1
ATOM 669 C CA . GLU A 1 85 ? -0.020 -7.153 5.056 1.00 63.94 85 GLU A CA 1
ATOM 670 C C . GLU A 1 85 ? -0.230 -8.616 4.610 1.00 63.94 85 GLU A C 1
ATOM 672 O O . GLU A 1 85 ? 0.116 -8.991 3.484 1.00 63.94 85 GLU A O 1
ATOM 677 N N . SER A 1 86 ? -0.857 -9.448 5.451 1.00 66.75 86 SER A N 1
ATOM 678 C CA . SER A 1 86 ? -1.197 -10.833 5.109 1.00 66.75 86 SER A CA 1
ATOM 67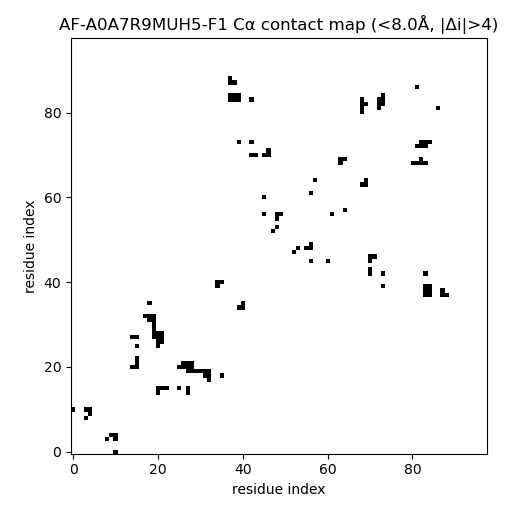9 C C . SER A 1 86 ? -2.292 -10.905 4.049 1.00 66.75 86 SER A C 1
ATOM 681 O O . SER A 1 86 ? -2.196 -11.748 3.160 1.00 66.75 86 SER A O 1
ATOM 683 N N . ILE A 1 87 ? -3.297 -10.025 4.095 1.00 73.25 87 ILE A N 1
ATOM 684 C CA . ILE A 1 87 ? -4.348 -9.932 3.073 1.00 73.25 87 ILE A CA 1
ATOM 685 C C . ILE A 1 87 ? -3.718 -9.605 1.720 1.00 73.25 87 ILE A C 1
ATOM 687 O O . ILE A 1 87 ? -3.972 -10.329 0.760 1.00 73.25 87 ILE A O 1
ATOM 691 N N . TYR A 1 88 ? -2.852 -8.588 1.641 1.00 73.88 88 TYR A N 1
ATOM 692 C CA . TYR A 1 88 ? -2.174 -8.243 0.386 1.00 73.88 88 TYR A CA 1
ATOM 693 C C . TYR A 1 88 ? -1.252 -9.365 -0.101 1.00 73.88 88 TYR A C 1
ATOM 695 O O . TYR A 1 88 ? -1.287 -9.721 -1.277 1.00 73.88 88 TYR A O 1
ATOM 703 N N . THR A 1 89 ? -0.495 -10.002 0.795 1.00 79.69 89 THR A N 1
ATOM 704 C CA . THR A 1 89 ? 0.377 -11.132 0.432 1.00 79.69 89 THR A CA 1
ATOM 705 C C . THR A 1 89 ? -0.424 -12.328 -0.091 1.00 79.69 89 THR A C 1
ATOM 707 O O . THR A 1 89 ? -0.082 -12.901 -1.125 1.00 79.69 89 THR A O 1
ATOM 710 N N . LYS A 1 90 ? -1.520 -12.692 0.585 1.00 80.69 90 LYS A N 1
ATOM 711 C CA . LYS A 1 90 ? -2.419 -13.775 0.162 1.00 80.69 90 LYS A CA 1
ATOM 712 C C . LYS A 1 90 ? -3.136 -13.436 -1.137 1.00 80.69 90 LYS A C 1
ATOM 714 O O . LYS A 1 90 ? -3.255 -14.309 -1.985 1.00 80.69 90 LYS A O 1
ATOM 719 N N . ALA A 1 91 ? -3.568 -12.190 -1.318 1.00 79.62 91 ALA A N 1
ATOM 720 C CA . ALA A 1 91 ? -4.173 -11.735 -2.562 1.00 79.62 91 ALA A CA 1
ATOM 721 C C . ALA A 1 91 ? -3.180 -11.844 -3.725 1.00 79.62 91 ALA A C 1
ATOM 723 O O . ALA A 1 91 ? -3.529 -12.383 -4.767 1.00 79.62 91 ALA A O 1
ATOM 724 N N . HIS A 1 92 ? -1.925 -11.421 -3.542 1.00 82.81 92 HIS A N 1
ATOM 725 C CA . HIS A 1 92 ? -0.886 -11.591 -4.561 1.00 82.81 92 HIS A CA 1
ATOM 726 C C . HIS A 1 92 ? -0.614 -13.062 -4.887 1.00 82.81 92 HIS A C 1
ATOM 728 O O . HIS A 1 92 ? -0.416 -13.391 -6.053 1.00 82.81 92 HIS A O 1
ATOM 734 N N . ALA A 1 93 ? -0.615 -13.946 -3.885 1.00 84.00 93 ALA A N 1
ATOM 735 C CA . ALA A 1 93 ? -0.466 -15.381 -4.106 1.00 84.00 93 ALA A CA 1
ATOM 736 C C . ALA A 1 93 ? -1.673 -15.979 -4.849 1.00 84.00 93 ALA A C 1
ATOM 738 O O . ALA A 1 93 ? -1.480 -16.726 -5.799 1.00 84.00 93 ALA A O 1
ATOM 739 N N . ALA A 1 94 ? -2.898 -15.610 -4.462 1.00 85.25 94 ALA A N 1
ATOM 740 C CA . ALA A 1 94 ? -4.127 -16.079 -5.097 1.00 85.25 94 ALA A CA 1
ATOM 741 C C . ALA A 1 94 ? -4.237 -15.615 -6.558 1.00 85.25 94 ALA A C 1
ATOM 743 O O . ALA A 1 94 ? -4.514 -16.431 -7.423 1.00 85.25 94 ALA A O 1
ATOM 744 N N . ILE A 1 95 ? -3.928 -14.343 -6.846 1.00 84.56 95 ILE A N 1
ATOM 745 C CA . ILE A 1 95 ? -3.937 -13.778 -8.211 1.00 84.56 95 ILE A CA 1
ATOM 746 C C . ILE A 1 95 ? -2.899 -14.453 -9.125 1.00 84.56 95 ILE A C 1
ATOM 748 O O . ILE A 1 95 ? -3.046 -14.417 -10.336 1.00 84.56 95 ILE A O 1
ATOM 752 N N . ARG A 1 96 ? -1.825 -15.024 -8.566 1.00 80.50 96 ARG A N 1
ATOM 753 C CA . ARG A 1 96 ? -0.791 -15.740 -9.337 1.00 80.50 96 ARG A CA 1
ATOM 754 C C . ARG A 1 96 ? -1.079 -17.231 -9.516 1.00 80.50 96 ARG A C 1
ATOM 756 O O . ARG A 1 96 ? -0.390 -17.868 -10.306 1.00 80.50 96 ARG A O 1
ATOM 763 N N . ALA A 1 97 ? -1.964 -17.794 -8.698 1.00 80.56 97 ALA A N 1
ATOM 764 C CA . ALA A 1 97 ? -2.290 -19.217 -8.703 1.00 80.56 97 ALA A CA 1
ATOM 765 C C . ALA A 1 97 ? -3.476 -19.550 -9.621 1.00 80.56 97 ALA A C 1
ATOM 767 O O . ALA A 1 97 ? -3.613 -20.709 -10.010 1.00 80.56 97 ALA A O 1
ATOM 768 N N . ASP A 1 98 ? -4.305 -18.551 -9.921 1.00 63.38 98 ASP A N 1
ATOM 769 C CA . ASP A 1 98 ? -5.349 -18.572 -10.952 1.00 63.38 98 ASP A CA 1
ATOM 770 C C . ASP A 1 98 ? -4.774 -18.087 -12.294 1.00 63.38 98 ASP A C 1
ATOM 772 O O . ASP A 1 98 ? -5.084 -18.712 -13.334 1.00 63.38 98 ASP A O 1
#

Organism: NCBI:txid334625

Mean predicted aligned error: 8.9 Å

Foldseek 3Di:
DVVVVVVVDDDDDDQCPAQQQDPPVRDRDPPRRVCVLLCVVVLVVLVVCVVPPVPVNCVVCVVCVVLVAHSVLCPDDDDDRAHSSRVSVVVVVVVVVD

Solvent-accessible surface area (backbone atoms only — not comparable to full-atom values): 5923 Å² total; per-residue (Å²): 109,69,73,50,43,78,67,73,46,92,65,98,78,72,68,81,80,42,65,42,42,39,86,85,83,68,45,71,40,65,65,52,32,51,36,57,72,38,41,46,64,57,36,51,50,48,46,51,25,59,75,76,36,56,66,60,33,50,67,76,41,44,68,36,62,75,71,70,55,57,49,66,49,60,77,55,81,87,76,100,69,79,25,61,45,53,48,47,52,50,49,56,51,51,70,70,74,108

Sequence (98 aa):
MKGAADGGIDIPHSTKRFPGYDSESREFSAAVHRQHIFGQHVADYMKNLMEEDEEAYKRQFSRFSKLGITPDEVSARITLMGTLESIYTKAHAAIRAD

Nearest PDB structures (foldseek):
  8a3d-assembly1_G  TM=9.581E-01  e=2.382E-07  Homo sapiens
  7oyb-assembly1_D1  TM=9.517E-01  e=4.162E-07  Danio rerio
  8q87-assembly1_BD  TM=9.543E-01  e=4.712E-07  Gallus gallus
  8pv4-assembly1_LD  TM=9.628E-01  e=6.784E-06  Thermochaetoides thermophila DSM 1495
  6m62-assembly1_D  TM=9.287E-01  e=1.519E-05  Saccharomyces cerevisiae S288C

pLDDT: mean 75.62, std 13.6, range [35.84, 88.88]

Radius of gyration: 16.07 Å; Cα contacts (8 Å, |Δi|>4): 73; chains: 1; bounding box: 36×36×39 Å